Protein AF-A0A090S2T0-F1 (afdb_monomer_lite)

InterPro domains:
  IPR051907 DoxX-like inner membrane-associated oxidoreductase [PTHR33452] (2-96)

Secondary structure (DSSP, 8-state):
--HHHHHHHHTTT-S-SB--TTSHHHHHHHHHHHHHHHH-HHHHHHHHTT-----B---HHHHHHHHHHHHHIIIII-HHHH-HHHHHHHHHHHHHHHHHT--

Structure (mmCIF, N/CA/C/O backbone):
data_AF-A0A090S2T0-F1
#
_entry.id   AF-A0A090S2T0-F1
#
loop_
_atom_site.group_PDB
_atom_site.id
_atom_site.type_symbol
_atom_site.label_atom_id
_atom_site.label_alt_id
_atom_site.label_comp_id
_atom_site.label_asym_id
_atom_site.label_entity_id
_atom_site.label_seq_id
_atom_site.pdbx_PDB_ins_code
_atom_site.Cartn_x
_atom_site.Cartn_y
_atom_site.Cartn_z
_atom_site.occupancy
_atom_site.B_iso_or_equiv
_atom_site.auth_seq_id
_atom_site.auth_comp_id
_atom_site.auth_asym_id
_atom_site.auth_atom_id
_atom_site.pdbx_PDB_model_num
ATOM 1 N N . MET A 1 1 ? -3.125 -10.656 23.340 1.00 48.62 1 MET A N 1
ATOM 2 C CA . MET A 1 1 ? -1.774 -11.240 23.190 1.00 48.62 1 MET A CA 1
ATOM 3 C C . MET A 1 1 ? -1.251 -11.303 21.742 1.00 48.62 1 MET A C 1
ATOM 5 O O . MET A 1 1 ? -0.067 -11.540 21.588 1.00 48.62 1 MET A O 1
ATOM 9 N N . MET A 1 2 ? -2.027 -11.010 20.681 1.00 56.78 2 MET A N 1
ATOM 10 C CA . MET A 1 2 ? -1.511 -10.994 19.285 1.00 56.78 2 MET A CA 1
ATOM 11 C C . MET A 1 2 ? -1.149 -9.603 18.728 1.00 56.78 2 MET A C 1
ATOM 13 O O . MET A 1 2 ? -0.373 -9.501 17.784 1.00 56.78 2 MET A O 1
ATOM 17 N N . SER A 1 3 ? -1.649 -8.519 19.322 1.00 54.97 3 SER A N 1
ATOM 18 C CA . SER A 1 3 ? -1.433 -7.146 18.837 1.00 54.97 3 SER A CA 1
ATOM 19 C C . SER A 1 3 ? 0.012 -6.657 19.012 1.00 54.97 3 SER A C 1
ATOM 21 O O . SER A 1 3 ? 0.545 -5.980 18.139 1.00 54.97 3 SER A O 1
ATOM 23 N N . VAL A 1 4 ? 0.675 -7.057 20.103 1.00 57.44 4 VAL A N 1
ATOM 24 C CA . VAL A 1 4 ? 2.075 -6.685 20.390 1.00 57.44 4 VAL A CA 1
ATOM 25 C C . VAL A 1 4 ? 3.042 -7.357 19.410 1.00 57.44 4 VAL A C 1
ATOM 27 O O . VAL A 1 4 ? 3.977 -6.721 18.934 1.00 57.44 4 VAL A O 1
ATOM 30 N N . ALA A 1 5 ? 2.778 -8.613 19.038 1.00 54.28 5 ALA A N 1
ATOM 31 C CA . ALA A 1 5 ? 3.582 -9.338 18.056 1.00 54.28 5 ALA A CA 1
ATOM 32 C C . ALA A 1 5 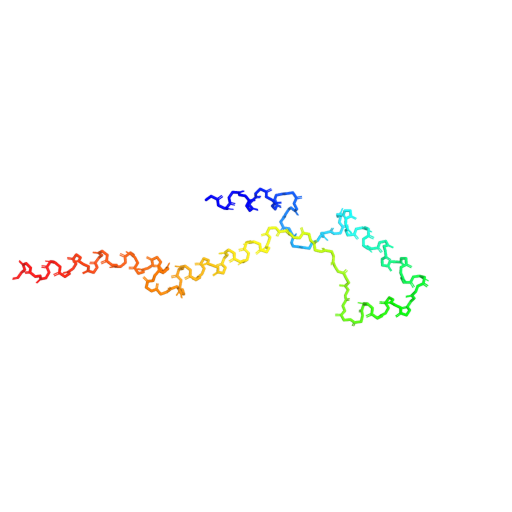? 3.465 -8.728 16.647 1.00 54.28 5 ALA A C 1
ATOM 34 O O . ALA A 1 5 ? 4.472 -8.576 15.961 1.00 54.28 5 ALA A O 1
ATOM 35 N N . SER A 1 6 ? 2.259 -8.311 16.237 1.00 54.78 6 SER A N 1
ATOM 36 C CA . SER A 1 6 ? 2.047 -7.673 14.929 1.00 54.78 6 SER A CA 1
ATOM 37 C C . SER A 1 6 ? 2.764 -6.323 14.817 1.00 54.78 6 SER A C 1
ATOM 39 O O . SER A 1 6 ? 3.370 -6.042 13.783 1.00 54.78 6 SER A O 1
ATOM 41 N N . ALA A 1 7 ? 2.744 -5.516 15.886 1.00 58.75 7 ALA A N 1
ATOM 42 C CA . ALA A 1 7 ? 3.468 -4.246 15.946 1.00 58.75 7 ALA A CA 1
ATOM 43 C C . ALA A 1 7 ? 4.996 -4.449 15.941 1.00 58.75 7 ALA A C 1
ATOM 45 O O . ALA A 1 7 ? 5.705 -3.719 15.253 1.00 58.75 7 ALA A O 1
ATOM 46 N N . MET A 1 8 ? 5.504 -5.470 16.647 1.00 57.59 8 MET A N 1
ATOM 47 C CA . MET A 1 8 ? 6.938 -5.791 16.676 1.00 57.59 8 MET A CA 1
ATOM 48 C C . MET A 1 8 ? 7.478 -6.313 15.337 1.00 57.59 8 MET A C 1
ATOM 50 O O . MET A 1 8 ? 8.601 -5.973 14.971 1.00 57.59 8 MET A O 1
ATOM 54 N N . VAL A 1 9 ? 6.705 -7.114 14.597 1.00 60.25 9 VAL A N 1
ATOM 55 C CA . VAL A 1 9 ? 7.153 -7.692 13.315 1.00 60.25 9 VAL A CA 1
ATOM 56 C C . VAL A 1 9 ? 7.227 -6.640 12.202 1.00 60.25 9 VAL A C 1
ATOM 58 O O . VAL A 1 9 ? 8.175 -6.651 11.421 1.00 60.25 9 VAL A O 1
ATOM 61 N N . HIS A 1 10 ? 6.293 -5.688 12.159 1.00 61.78 10 HIS A N 1
ATOM 62 C CA . HIS A 1 10 ? 6.260 -4.666 11.103 1.00 61.78 10 HIS A CA 1
ATOM 63 C C . HIS A 1 10 ? 7.169 -3.463 11.395 1.00 61.78 10 HIS A C 1
ATOM 65 O O . HIS A 1 10 ? 7.487 -2.702 10.487 1.00 61.78 10 HIS A O 1
ATOM 71 N N . TRP A 1 11 ? 7.661 -3.309 12.632 1.00 62.84 11 TRP A N 1
ATOM 72 C CA . TRP A 1 11 ? 8.524 -2.182 13.008 1.00 62.84 11 TRP A CA 1
ATOM 73 C C . TRP A 1 11 ? 9.817 -2.111 12.184 1.00 62.84 11 TRP A C 1
ATOM 75 O O . TRP A 1 11 ? 10.291 -1.023 11.867 1.00 62.84 11 TRP A O 1
ATOM 85 N N . LYS A 1 12 ? 10.383 -3.264 11.797 1.00 60.50 12 LYS A N 1
ATOM 86 C CA . LYS A 1 12 ? 11.597 -3.319 10.963 1.00 60.50 12 LYS A CA 1
ATOM 87 C C . LYS A 1 12 ? 11.358 -2.958 9.497 1.00 60.50 12 LYS A C 1
ATOM 89 O O . LYS A 1 12 ? 12.300 -2.541 8.832 1.00 60.50 12 LYS A O 1
ATOM 94 N N . HIS A 1 13 ? 10.129 -3.116 9.017 1.00 65.94 13 HIS A N 1
ATOM 95 C CA . HIS A 1 13 ? 9.736 -2.815 7.642 1.00 65.94 13 HIS A CA 1
ATOM 96 C C . HIS A 1 13 ? 9.184 -1.392 7.497 1.00 65.94 13 HIS A C 1
ATOM 98 O O . HIS A 1 13 ? 9.000 -0.911 6.389 1.00 65.94 13 HIS A O 1
ATOM 104 N N . GLY A 1 14 ? 8.991 -0.667 8.598 1.00 71.69 14 GLY A N 1
ATOM 105 C CA . GLY A 1 14 ? 8.490 0.700 8.558 1.00 71.69 14 GLY A CA 1
ATOM 106 C C . GLY A 1 14 ? 7.002 0.775 8.211 1.00 71.69 14 GLY A C 1
ATOM 107 O O . GLY A 1 14 ? 6.249 -0.196 8.317 1.00 71.69 14 GLY A O 1
ATOM 108 N N . TRP A 1 15 ? 6.559 1.980 7.871 1.00 77.50 15 TRP A N 1
ATOM 109 C CA . TRP A 1 15 ? 5.145 2.266 7.648 1.00 77.50 15 TRP A CA 1
ATOM 110 C C . TRP A 1 15 ? 4.676 1.851 6.246 1.00 77.50 15 TRP A C 1
ATOM 112 O O . TRP A 1 15 ? 3.646 1.189 6.121 1.00 77.50 15 TRP A O 1
ATOM 122 N N . ASP A 1 16 ? 5.465 2.180 5.223 1.00 79.12 16 ASP A N 1
ATOM 123 C CA . ASP A 1 16 ? 5.061 2.123 3.816 1.00 79.12 16 ASP A CA 1
ATOM 124 C C . ASP A 1 16 ? 4.871 0.687 3.302 1.00 79.12 16 ASP A C 1
ATOM 126 O O . ASP A 1 16 ? 5.771 -0.156 3.397 1.00 79.12 16 ASP A O 1
ATOM 130 N N . ALA A 1 17 ? 3.706 0.410 2.703 1.00 78.00 17 ALA A N 1
ATOM 131 C CA . ALA A 1 17 ? 3.415 -0.864 2.036 1.00 78.00 17 ALA A CA 1
ATOM 132 C C . ALA A 1 17 ? 4.393 -1.176 0.888 1.00 78.00 17 ALA A C 1
ATOM 134 O O . ALA A 1 17 ? 4.751 -2.337 0.646 1.00 78.00 17 ALA A O 1
ATOM 135 N N . ILE A 1 18 ? 4.824 -0.125 0.196 1.00 77.81 18 ILE A N 1
ATOM 136 C CA . ILE A 1 18 ? 5.732 -0.161 -0.944 1.00 77.81 18 ILE A CA 1
ATOM 137 C C . ILE A 1 18 ? 7.118 0.280 -0.482 1.00 77.81 18 ILE A C 1
ATOM 139 O O . ILE A 1 18 ? 7.258 1.252 0.257 1.00 77.81 18 ILE A O 1
ATOM 143 N N . ALA A 1 19 ? 8.158 -0.422 -0.928 1.00 78.88 19 ALA A N 1
ATOM 144 C CA . ALA A 1 19 ? 9.522 -0.016 -0.638 1.00 78.88 19 ALA A CA 1
ATOM 145 C C . ALA A 1 19 ? 9.861 1.290 -1.381 1.00 78.88 19 ALA A C 1
ATOM 147 O O . ALA A 1 19 ? 9.964 1.324 -2.610 1.00 78.88 19 ALA A O 1
ATOM 148 N N . THR A 1 20 ? 10.055 2.374 -0.631 1.00 75.50 20 THR A N 1
ATOM 149 C CA . THR A 1 20 ? 10.498 3.674 -1.154 1.00 75.50 20 THR A CA 1
ATOM 150 C C . THR A 1 20 ? 11.824 3.546 -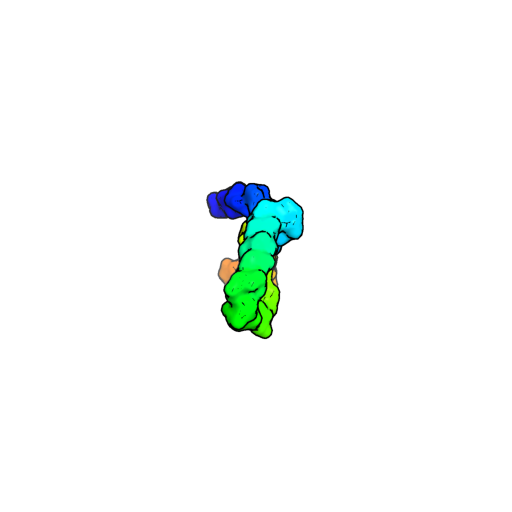1.915 1.00 75.50 20 THR A C 1
ATOM 152 O O . THR A 1 20 ? 12.656 2.697 -1.597 1.00 75.50 20 THR A O 1
ATOM 155 N N . GLY A 1 21 ? 12.048 4.407 -2.915 1.00 73.00 21 GLY A N 1
ATOM 156 C CA . GLY A 1 21 ? 13.206 4.345 -3.825 1.00 73.00 21 GLY A CA 1
ATOM 157 C C . GLY A 1 21 ? 14.592 4.358 -3.163 1.00 73.00 21 GLY A C 1
ATOM 158 O O . GLY A 1 21 ? 15.569 3.973 -3.795 1.00 73.00 21 GLY A O 1
ATOM 159 N N . SER A 1 22 ? 14.687 4.764 -1.896 1.00 76.19 22 SER A N 1
ATOM 160 C CA . SER A 1 22 ? 15.919 4.750 -1.102 1.00 76.19 22 SER A CA 1
ATOM 161 C C . SER A 1 22 ? 16.242 3.399 -0.452 1.00 76.19 22 SER A C 1
ATOM 163 O O . SER A 1 22 ? 17.345 3.231 0.066 1.00 76.19 22 SER A O 1
ATOM 165 N N . MET A 1 23 ? 15.315 2.435 -0.450 1.00 83.25 23 MET A N 1
ATOM 166 C CA . MET A 1 23 ? 15.552 1.112 0.129 1.00 83.25 23 MET A CA 1
ATOM 167 C C . MET A 1 23 ? 16.402 0.240 -0.801 1.00 83.25 23 MET A C 1
ATOM 169 O O . MET A 1 23 ? 16.228 0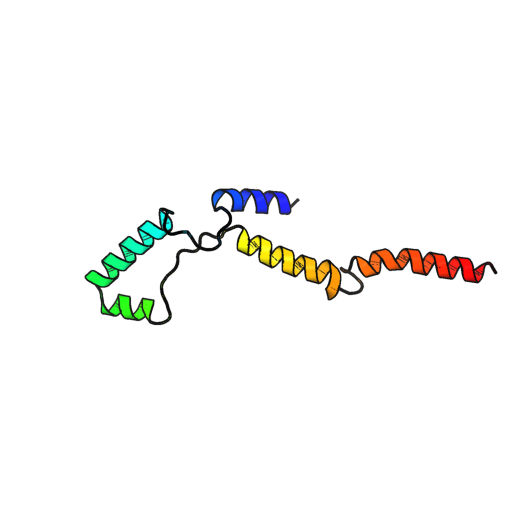.239 -2.021 1.00 83.25 23 MET A O 1
ATOM 173 N N . GLU A 1 24 ? 17.288 -0.570 -0.213 1.00 86.25 24 GLU A N 1
ATOM 174 C CA . GLU A 1 24 ? 18.169 -1.476 -0.965 1.00 86.25 24 GLU A CA 1
ATOM 175 C C . GLU A 1 24 ? 17.374 -2.456 -1.843 1.00 86.25 24 GLU A C 1
ATOM 177 O O . GLU A 1 24 ? 17.783 -2.773 -2.957 1.00 86.25 24 GLU A O 1
ATOM 182 N N . SER A 1 25 ? 16.210 -2.908 -1.376 1.00 85.50 25 SER A N 1
ATOM 183 C CA . SER A 1 25 ? 15.333 -3.817 -2.116 1.00 85.50 25 SER A CA 1
ATOM 184 C C . SER A 1 25 ? 14.822 -3.201 -3.427 1.00 85.50 25 SER A C 1
ATOM 186 O O . SER A 1 25 ? 14.879 -3.858 -4.467 1.00 85.50 25 SER A O 1
ATOM 188 N N . THR A 1 26 ? 14.412 -1.931 -3.408 1.00 88.81 26 THR A N 1
ATOM 189 C CA . THR A 1 26 ? 13.998 -1.181 -4.604 1.00 88.81 26 THR A CA 1
ATOM 190 C C . THR A 1 26 ? 15.177 -0.912 -5.531 1.00 88.81 26 THR A C 1
ATOM 192 O O . THR A 1 26 ? 15.061 -1.082 -6.743 1.00 88.81 26 THR A O 1
ATOM 195 N N . MET A 1 27 ? 16.347 -0.575 -4.981 1.00 89.31 27 MET A N 1
ATOM 196 C CA . MET A 1 27 ? 17.560 -0.373 -5.778 1.00 89.31 27 MET A CA 1
ATOM 197 C C . MET A 1 27 ? 17.997 -1.658 -6.499 1.00 89.31 27 MET A C 1
ATOM 199 O O . MET A 1 27 ? 18.341 -1.621 -7.681 1.00 89.31 27 MET A O 1
ATOM 203 N N . ARG A 1 28 ? 17.929 -2.806 -5.815 1.00 91.75 28 ARG A N 1
ATOM 204 C CA . ARG A 1 28 ? 18.205 -4.126 -6.400 1.00 91.75 28 ARG A CA 1
ATOM 205 C C . ARG A 1 28 ? 17.204 -4.498 -7.485 1.00 91.75 28 ARG A C 1
ATOM 207 O O . ARG A 1 28 ? 17.619 -5.006 -8.524 1.00 91.75 28 ARG A O 1
ATOM 214 N N . LEU A 1 29 ? 15.913 -4.240 -7.259 1.00 91.88 29 LEU A N 1
ATOM 215 C CA . LEU A 1 29 ? 14.883 -4.472 -8.269 1.00 91.88 29 LEU A CA 1
ATOM 216 C C . LEU A 1 29 ? 15.152 -3.620 -9.512 1.00 91.88 29 LEU A C 1
ATOM 218 O O . LEU A 1 29 ? 15.208 -4.167 -10.605 1.00 91.88 29 LEU A O 1
ATOM 222 N N . ASN A 1 30 ? 15.413 -2.323 -9.348 1.00 91.31 30 ASN A N 1
ATOM 223 C CA . ASN A 1 30 ? 15.729 -1.437 -10.469 1.00 91.31 30 ASN A CA 1
ATOM 224 C C . ASN A 1 30 ? 16.947 -1.931 -11.258 1.00 91.31 30 ASN A C 1
ATOM 226 O O . ASN A 1 30 ? 16.883 -2.025 -12.479 1.00 91.31 30 ASN A O 1
ATOM 230 N N . GLY A 1 31 ? 18.026 -2.324 -10.573 1.00 93.25 31 GLY A N 1
ATOM 231 C CA . GLY A 1 31 ? 19.203 -2.897 -11.233 1.00 93.25 31 GLY A CA 1
ATOM 232 C C . GLY A 1 31 ? 18.886 -4.173 -12.021 1.00 93.25 31 GLY A C 1
ATOM 233 O O . GLY A 1 31 ? 19.349 -4.336 -13.149 1.00 93.25 31 GLY A O 1
ATOM 234 N N . PHE A 1 32 ? 18.054 -5.057 -11.464 1.00 93.75 32 PHE A N 1
ATOM 235 C CA . PHE A 1 32 ? 17.600 -6.264 -12.154 1.00 93.75 32 PHE A CA 1
ATOM 236 C C . PHE A 1 32 ? 16.743 -5.947 -13.386 1.00 93.75 32 PHE A C 1
ATOM 238 O O . PHE A 1 32 ? 16.944 -6.550 -14.438 1.00 93.75 32 PHE A O 1
ATOM 245 N N . ILE A 1 33 ? 15.817 -4.994 -13.273 1.00 93.94 33 ILE A N 1
ATOM 246 C CA . ILE A 1 33 ? 14.938 -4.585 -14.370 1.00 93.94 33 ILE A CA 1
ATOM 247 C C . ILE A 1 33 ? 15.739 -3.939 -15.508 1.00 93.94 33 ILE A C 1
ATOM 249 O O . ILE A 1 33 ? 15.518 -4.289 -16.667 1.00 93.94 33 ILE A O 1
ATOM 253 N N . THR A 1 34 ? 16.728 -3.097 -15.195 1.00 94.19 34 THR A N 1
ATOM 254 C CA . THR A 1 34 ? 17.656 -2.542 -16.193 1.00 94.19 34 THR A CA 1
ATOM 255 C C . THR A 1 34 ? 18.435 -3.647 -16.904 1.00 94.19 34 THR A C 1
ATOM 257 O O . THR A 1 34 ? 18.437 -3.712 -18.132 1.00 94.19 34 THR A O 1
ATOM 260 N N . TRP A 1 35 ? 19.030 -4.574 -16.146 1.00 96.00 35 TRP A N 1
ATOM 261 C CA . TRP A 1 35 ? 19.750 -5.711 -16.724 1.00 96.00 35 TRP A CA 1
ATOM 262 C C . TRP A 1 35 ? 18.843 -6.571 -17.621 1.00 96.00 35 TRP A C 1
ATOM 264 O O . TRP A 1 35 ? 19.253 -7.004 -18.700 1.00 96.00 35 TRP A O 1
ATOM 274 N N . LEU A 1 36 ? 17.595 -6.799 -17.207 1.00 95.44 36 LEU A N 1
ATOM 275 C CA . LEU A 1 36 ? 16.619 -7.572 -17.971 1.00 95.44 36 LEU A CA 1
ATOM 276 C C . LEU A 1 36 ? 16.242 -6.876 -19.285 1.00 95.44 36 LEU A C 1
ATOM 278 O O . LEU A 1 36 ? 16.136 -7.550 -20.311 1.00 95.44 36 LEU A O 1
ATOM 282 N N . ALA A 1 37 ? 16.067 -5.553 -19.264 1.00 94.19 37 ALA A N 1
ATOM 283 C CA . ALA A 1 37 ? 15.767 -4.758 -20.453 1.00 94.19 37 ALA A CA 1
ATOM 284 C C . ALA A 1 37 ? 16.907 -4.819 -21.482 1.00 94.19 37 ALA A C 1
ATOM 286 O O . ALA A 1 37 ? 16.652 -4.983 -22.675 1.00 94.19 37 ALA A O 1
ATOM 287 N N . GLU A 1 38 ? 18.157 -4.747 -21.017 1.00 95.81 38 GLU A N 1
ATOM 288 C CA . GLU A 1 38 ? 19.351 -4.798 -21.869 1.00 95.81 38 GLU A CA 1
ATOM 289 C C . GLU A 1 38 ? 19.582 -6.185 -22.484 1.00 95.81 38 GLU A C 1
ATOM 291 O O . GLU A 1 38 ? 19.913 -6.296 -23.664 1.00 95.81 38 GLU A O 1
ATOM 296 N N . ASN A 1 39 ? 19.403 -7.253 -21.701 1.00 96.31 39 ASN A N 1
ATOM 297 C CA . ASN A 1 39 ? 19.763 -8.610 -22.125 1.00 96.31 39 ASN A CA 1
ATOM 298 C C . ASN A 1 39 ? 18.600 -9.362 -22.792 1.00 96.31 39 ASN A C 1
ATOM 300 O O . ASN A 1 39 ? 18.827 -10.209 -23.657 1.00 96.31 39 ASN A O 1
ATOM 304 N N . PHE A 1 40 ? 17.352 -9.078 -22.403 1.00 95.19 40 PHE A N 1
ATOM 305 C CA . PHE A 1 40 ? 16.162 -9.800 -22.867 1.00 95.19 40 PHE A CA 1
ATOM 306 C C . PHE A 1 40 ? 14.952 -8.867 -23.062 1.00 95.19 40 PHE A C 1
ATOM 308 O O . PHE A 1 40 ? 13.934 -9.023 -22.375 1.00 95.19 40 PHE A O 1
ATOM 315 N N . PRO A 1 41 ? 14.984 -7.960 -24.056 1.00 92.81 41 PRO A N 1
ATOM 316 C CA . PRO A 1 41 ? 13.939 -6.951 -24.252 1.00 92.81 41 PRO A CA 1
ATOM 317 C C . PRO A 1 41 ? 12.543 -7.553 -24.479 1.00 92.81 41 PRO A C 1
ATOM 319 O O . PRO A 1 41 ? 11.547 -7.023 -23.997 1.00 92.81 41 PRO A O 1
ATOM 322 N N . GLY A 1 42 ? 12.449 -8.711 -25.145 1.00 93.88 42 GLY A N 1
ATOM 323 C CA . GLY A 1 42 ? 11.169 -9.405 -25.336 1.00 93.88 42 GLY A CA 1
ATOM 324 C C . GLY A 1 42 ? 10.547 -9.923 -24.033 1.00 93.88 42 GLY A C 1
ATOM 325 O O . GLY A 1 42 ? 9.330 -9.880 -23.876 1.00 93.88 42 GLY A O 1
ATOM 326 N N . ARG A 1 43 ? 11.369 -10.377 -23.074 1.00 92.81 43 ARG A N 1
ATOM 327 C CA . ARG A 1 43 ? 10.887 -10.817 -21.751 1.00 92.81 43 ARG A CA 1
ATOM 328 C C . ARG A 1 43 ? 10.567 -9.638 -20.847 1.00 92.81 43 ARG A C 1
ATOM 330 O O . ARG A 1 43 ? 9.598 -9.716 -20.102 1.00 92.81 43 ARG A O 1
ATOM 337 N N . TYR A 1 44 ? 11.368 -8.579 -20.927 1.00 93.62 44 TYR A N 1
ATOM 338 C CA . TYR A 1 44 ? 11.088 -7.322 -20.246 1.00 93.62 44 TYR A CA 1
ATOM 339 C C . TYR A 1 44 ? 9.692 -6.815 -20.623 1.00 93.62 44 TYR A C 1
ATOM 341 O O . TYR A 1 44 ? 8.845 -6.702 -19.744 1.00 93.62 44 TYR A O 1
ATOM 349 N N . ASN A 1 45 ? 9.415 -6.670 -21.926 1.00 92.56 45 ASN A N 1
ATOM 350 C CA . ASN A 1 45 ? 8.120 -6.190 -22.414 1.00 92.56 45 ASN A CA 1
ATOM 351 C C . ASN A 1 45 ? 6.950 -7.057 -21.935 1.00 92.56 45 ASN A C 1
ATOM 353 O O . ASN A 1 45 ? 5.923 -6.515 -21.554 1.00 92.56 45 ASN A O 1
ATOM 357 N N . TYR A 1 46 ? 7.111 -8.385 -21.919 1.00 94.12 46 TYR A N 1
ATOM 358 C CA . TYR A 1 46 ? 6.081 -9.302 -21.421 1.00 94.12 46 TYR A CA 1
ATOM 359 C C . TYR A 1 46 ? 5.795 -9.116 -19.922 1.00 94.12 46 TYR A C 1
ATOM 361 O O . TYR A 1 46 ? 4.647 -9.165 -19.494 1.00 94.12 46 TYR A O 1
ATOM 369 N N . ILE A 1 47 ? 6.832 -8.901 -19.106 1.00 90.50 47 ILE A N 1
ATOM 370 C CA . ILE A 1 47 ? 6.677 -8.742 -17.653 1.00 90.50 47 ILE A CA 1
ATOM 371 C C . ILE A 1 47 ? 6.109 -7.359 -17.302 1.00 90.50 47 ILE A C 1
ATOM 373 O O . ILE A 1 47 ? 5.353 -7.255 -16.340 1.00 90.50 47 ILE A O 1
ATOM 377 N N . THR A 1 48 ? 6.432 -6.319 -18.078 1.00 92.31 48 THR A N 1
ATOM 378 C CA . THR A 1 48 ? 5.960 -4.942 -17.848 1.00 92.31 48 THR A CA 1
ATOM 379 C C . THR A 1 48 ? 4.678 -4.589 -18.607 1.00 92.31 48 THR A C 1
ATOM 381 O O . THR A 1 48 ? 4.206 -3.461 -18.511 1.00 92.31 48 THR A O 1
ATOM 384 N N . GLU A 1 49 ? 4.096 -5.518 -19.373 1.00 93.31 49 GLU A N 1
ATOM 385 C CA . GLU A 1 49 ? 2.924 -5.253 -20.225 1.00 93.31 49 GLU A CA 1
ATOM 386 C C . GLU A 1 49 ? 1.706 -4.772 -19.421 1.00 93.31 49 GLU A C 1
ATOM 388 O O . GLU A 1 49 ? 0.957 -3.905 -19.867 1.00 93.31 49 GLU A O 1
ATOM 393 N N . LEU A 1 50 ? 1.520 -5.320 -18.218 1.00 93.56 50 LEU A N 1
ATOM 394 C CA . LEU A 1 50 ? 0.369 -5.036 -17.355 1.00 93.56 50 LEU A CA 1
ATOM 395 C C . LEU A 1 50 ? 0.673 -4.005 -16.256 1.00 93.56 50 LEU A C 1
ATOM 397 O O . LEU A 1 50 ? -0.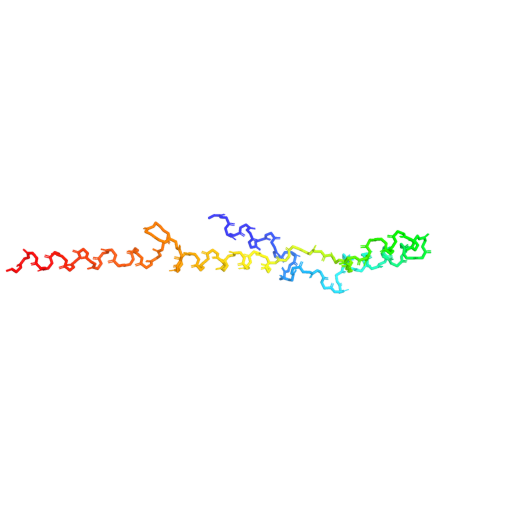205 -3.698 -15.448 1.00 93.56 50 LEU A O 1
ATOM 401 N N . GLY A 1 51 ? 1.896 -3.475 -16.220 1.00 89.44 51 GLY A N 1
ATOM 402 C CA . GLY A 1 51 ? 2.339 -2.493 -15.236 1.00 89.44 51 GLY A CA 1
ATOM 403 C C . GLY A 1 51 ? 3.770 -2.720 -14.760 1.00 89.44 51 GLY A C 1
ATOM 404 O O . GLY A 1 51 ? 4.376 -3.766 -14.996 1.00 89.44 51 GLY A O 1
ATOM 405 N N . ASP A 1 52 ? 4.298 -1.722 -14.059 1.00 87.31 52 ASP A N 1
ATOM 406 C CA . ASP A 1 52 ? 5.669 -1.754 -13.569 1.00 87.31 52 ASP A CA 1
ATOM 407 C C . ASP A 1 52 ? 5.802 -2.641 -12.321 1.00 87.31 52 ASP A C 1
ATOM 409 O O . ASP A 1 52 ? 4.975 -2.564 -11.403 1.00 87.31 52 ASP A O 1
ATOM 413 N N . PRO A 1 53 ? 6.850 -3.480 -12.238 1.00 88.38 53 PRO A N 1
ATOM 414 C CA . PRO A 1 53 ? 7.106 -4.284 -11.058 1.00 88.38 53 PRO A CA 1
ATOM 415 C C . PRO A 1 53 ? 7.502 -3.387 -9.884 1.00 88.38 53 PRO A C 1
ATOM 417 O O . PRO A 1 53 ? 8.404 -2.556 -9.980 1.00 88.38 53 PRO A O 1
ATOM 420 N N . VAL A 1 54 ? 6.856 -3.604 -8.741 1.00 87.50 54 VAL A N 1
ATOM 421 C CA . VAL A 1 54 ? 7.105 -2.859 -7.505 1.00 87.50 54 VAL A CA 1
ATOM 422 C C . VAL A 1 54 ? 7.492 -3.827 -6.396 1.00 87.50 54 VAL A C 1
ATOM 424 O O . VAL A 1 54 ? 6.905 -4.901 -6.252 1.00 87.50 54 VAL A O 1
ATOM 427 N N . MET A 1 55 ? 8.473 -3.438 -5.581 1.00 87.56 55 MET A N 1
ATOM 428 C CA . MET A 1 55 ? 8.870 -4.223 -4.420 1.00 87.56 55 MET A CA 1
ATOM 429 C C . MET A 1 55 ? 7.959 -3.916 -3.227 1.00 87.56 55 MET A C 1
ATOM 431 O O . MET A 1 55 ? 7.942 -2.799 -2.703 1.00 87.56 55 MET A O 1
ATOM 435 N N . LEU A 1 56 ? 7.215 -4.924 -2.775 1.00 86.06 56 LEU A N 1
ATOM 436 C CA . LEU A 1 56 ? 6.412 -4.838 -1.559 1.00 86.06 56 LEU A CA 1
ATOM 437 C C . LEU A 1 56 ? 7.296 -4.991 -0.323 1.00 86.06 56 LEU A C 1
ATOM 439 O O . LEU A 1 56 ? 8.055 -5.952 -0.193 1.00 86.06 56 LEU A O 1
ATOM 443 N N . ASN A 1 57 ? 7.156 -4.045 0.600 1.00 83.19 57 ASN A N 1
ATOM 444 C CA . ASN A 1 57 ? 7.892 -4.034 1.860 1.00 83.19 57 ASN A CA 1
ATOM 445 C C . ASN A 1 57 ? 7.089 -4.657 3.012 1.00 83.19 57 ASN A C 1
ATOM 447 O O . ASN A 1 57 ? 7.602 -4.792 4.115 1.00 83.19 57 ASN A O 1
ATOM 451 N N . ASN A 1 58 ? 5.830 -5.048 2.767 1.00 78.94 58 ASN A N 1
ATOM 452 C CA . ASN A 1 58 ? 4.905 -5.506 3.807 1.00 78.94 58 ASN A CA 1
ATOM 453 C C . ASN A 1 58 ? 4.885 -4.526 4.991 1.00 78.94 58 ASN A C 1
ATOM 455 O O . ASN A 1 58 ? 5.075 -4.920 6.138 1.00 78.94 58 ASN A O 1
ATOM 459 N N . GLY A 1 59 ? 4.724 -3.235 4.697 1.00 77.94 59 GLY A N 1
ATOM 460 C CA . GLY A 1 59 ? 4.673 -2.193 5.715 1.00 77.94 59 GLY A CA 1
ATOM 461 C C . GLY A 1 59 ? 3.452 -2.292 6.625 1.00 77.94 59 GLY A C 1
ATOM 462 O O . GLY A 1 59 ? 2.486 -3.021 6.369 1.00 77.94 59 GLY A O 1
ATOM 463 N N . MET A 1 60 ? 3.487 -1.512 7.703 1.00 78.56 60 MET A N 1
ATOM 464 C CA . MET A 1 60 ? 2.414 -1.448 8.699 1.00 78.56 60 MET A CA 1
ATOM 465 C C . MET A 1 60 ? 1.072 -0.950 8.131 1.00 78.56 60 MET A C 1
ATOM 467 O O . MET A 1 60 ? 0.024 -1.235 8.713 1.00 78.56 60 MET A O 1
ATOM 471 N N . GLU A 1 61 ? 1.081 -0.263 6.988 1.00 83.75 61 GLU A N 1
ATOM 472 C CA . GLU A 1 61 ? -0.107 0.243 6.292 1.00 83.75 61 GLU A CA 1
ATOM 473 C C . GLU A 1 61 ? -1.153 -0.848 5.992 1.00 83.75 61 GLU A C 1
ATOM 475 O O . GLU A 1 61 ? -2.349 -0.647 6.225 1.00 83.75 61 GLU A O 1
ATOM 480 N N . PHE A 1 62 ? -0.728 -2.045 5.571 1.00 82.69 62 PHE A N 1
ATOM 481 C CA . PHE A 1 62 ? -1.658 -3.160 5.367 1.00 82.69 62 PHE A CA 1
ATOM 482 C C . PHE A 1 62 ? -2.321 -3.579 6.682 1.00 82.69 62 PHE A C 1
ATOM 484 O O . PHE A 1 62 ? -3.541 -3.680 6.766 1.00 82.69 62 PHE A O 1
ATOM 491 N N . ALA A 1 63 ? -1.543 -3.763 7.750 1.00 82.62 63 ALA A N 1
ATOM 492 C CA . ALA A 1 63 ? -2.099 -4.123 9.052 1.00 82.62 63 ALA A CA 1
ATOM 493 C C . ALA A 1 63 ? -3.067 -3.047 9.578 1.00 82.62 63 ALA A C 1
ATOM 495 O O . ALA A 1 63 ? -4.126 -3.381 10.110 1.00 82.62 63 ALA A O 1
ATOM 496 N N . ALA A 1 64 ? -2.733 -1.766 9.393 1.00 83.81 64 ALA A N 1
ATOM 497 C CA . ALA A 1 64 ? -3.565 -0.643 9.811 1.00 83.81 64 ALA A CA 1
ATOM 498 C C . ALA A 1 64 ? -4.890 -0.581 9.037 1.00 83.81 64 ALA A C 1
ATOM 500 O O . ALA A 1 64 ? -5.945 -0.435 9.653 1.00 83.81 64 ALA A O 1
ATOM 501 N N . THR A 1 65 ? -4.867 -0.745 7.712 1.00 87.25 65 THR A N 1
ATOM 502 C CA . THR A 1 65 ? -6.088 -0.733 6.886 1.00 87.25 65 THR A CA 1
ATOM 503 C C . THR A 1 65 ? -7.041 -1.865 7.267 1.00 87.25 65 THR A C 1
ATOM 505 O O . THR A 1 65 ? -8.218 -1.605 7.534 1.00 87.25 65 THR A O 1
ATOM 508 N N . TYR A 1 66 ? -6.545 -3.098 7.411 1.00 85.94 66 TYR A N 1
ATOM 509 C CA . TYR A 1 66 ? -7.369 -4.221 7.878 1.00 85.94 66 TYR A CA 1
ATOM 510 C C . TYR A 1 66 ? -7.872 -4.021 9.312 1.00 85.94 66 TYR A C 1
ATOM 512 O O . TYR A 1 66 ? -9.023 -4.343 9.615 1.00 85.94 66 TYR A O 1
ATOM 520 N N . PHE A 1 67 ? -7.042 -3.461 10.196 1.00 85.94 67 PHE A N 1
ATOM 521 C CA . PHE A 1 67 ? -7.446 -3.141 11.563 1.00 85.94 67 PHE A CA 1
ATOM 522 C C . PHE A 1 67 ? -8.590 -2.124 11.592 1.00 85.94 67 PHE A C 1
ATOM 524 O O . PHE A 1 67 ? -9.563 -2.319 12.319 1.00 85.94 67 PHE A O 1
ATOM 531 N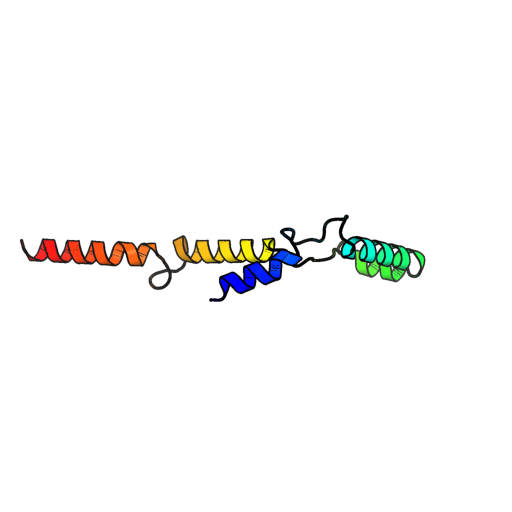 N . VAL A 1 68 ? -8.521 -1.077 10.767 1.00 87.12 68 VAL A N 1
ATOM 532 C CA . VAL A 1 68 ? -9.592 -0.081 10.639 1.00 87.12 68 VAL A CA 1
ATOM 533 C C . VAL A 1 68 ? -10.866 -0.719 10.088 1.00 87.12 68 VAL A C 1
ATOM 535 O O . VAL A 1 68 ? -11.937 -0.495 10.648 1.00 87.12 68 VAL A O 1
ATOM 538 N N . MET A 1 69 ? -10.780 -1.567 9.059 1.00 87.25 69 MET A N 1
ATOM 539 C CA . MET A 1 69 ? -11.951 -2.291 8.538 1.00 87.25 69 MET A CA 1
ATOM 540 C C . MET A 1 69 ? -12.607 -3.169 9.617 1.00 87.25 69 MET A C 1
ATOM 542 O O . MET A 1 69 ? -13.830 -3.149 9.780 1.00 87.25 69 MET A O 1
ATOM 546 N N . LEU A 1 70 ? -11.804 -3.882 10.414 1.00 85.12 70 LEU A N 1
ATOM 547 C CA . LEU A 1 70 ? -12.286 -4.639 11.573 1.00 85.12 70 LEU A CA 1
ATOM 548 C C . LEU A 1 70 ? -12.913 -3.734 12.640 1.00 85.12 70 LEU A C 1
ATOM 550 O O . LEU A 1 70 ? -13.942 -4.090 13.213 1.00 85.12 70 LEU A O 1
ATOM 554 N N . MET A 1 71 ? -12.335 -2.561 12.896 1.00 82.69 71 MET A N 1
ATOM 555 C CA . MET A 1 71 ? -12.867 -1.587 13.851 1.00 82.69 71 MET A CA 1
ATOM 556 C C . MET A 1 71 ? -14.227 -1.038 13.403 1.00 82.69 71 MET A C 1
ATOM 558 O O . MET A 1 71 ? -15.144 -0.917 14.216 1.00 82.69 71 MET A O 1
ATOM 562 N N . VAL A 1 72 ? -14.392 -0.774 12.105 1.00 85.00 72 VAL A N 1
ATOM 563 C CA . VAL A 1 72 ? -15.672 -0.362 11.512 1.00 85.00 72 VAL A CA 1
ATOM 564 C C . VAL A 1 72 ? -16.726 -1.455 11.693 1.00 85.00 72 VAL A C 1
ATOM 566 O O . VAL A 1 72 ? -17.840 -1.156 12.122 1.00 85.00 72 VAL A O 1
ATOM 569 N N . LEU A 1 73 ? -16.381 -2.725 11.462 1.00 81.06 73 LEU A N 1
ATOM 570 C CA . LEU A 1 73 ? -17.261 -3.858 11.781 1.00 81.06 73 LEU A CA 1
ATOM 571 C C . LEU A 1 73 ? -17.611 -3.900 13.277 1.00 81.06 73 LEU A C 1
ATOM 573 O O . LEU A 1 73 ? -18.767 -4.124 13.629 1.00 81.06 73 LEU A O 1
ATOM 577 N N . PHE A 1 74 ? -16.654 -3.619 14.159 1.00 71.94 74 PHE A N 1
ATOM 578 C CA . PHE A 1 74 ? -16.867 -3.607 15.609 1.00 71.94 74 PHE A CA 1
ATOM 579 C C . PHE A 1 74 ? -17.827 -2.506 16.086 1.00 71.94 74 PHE A C 1
ATOM 581 O O . PHE A 1 74 ? -18.554 -2.699 17.061 1.00 71.94 74 PHE A O 1
ATOM 588 N N . ILE A 1 75 ? -17.836 -1.349 15.422 1.00 71.81 75 ILE A N 1
ATOM 589 C CA . ILE A 1 75 ? -18.655 -0.196 15.826 1.00 71.81 75 ILE A CA 1
ATOM 590 C C . ILE A 1 75 ? -19.995 -0.176 15.079 1.00 71.81 75 ILE A C 1
ATOM 592 O O . ILE A 1 75 ? -21.038 -0.022 15.711 1.00 71.81 75 ILE A O 1
ATOM 596 N N . TYR A 1 76 ? -19.983 -0.371 13.759 1.00 70.38 76 TYR A N 1
ATOM 597 C CA . TYR A 1 76 ? -21.145 -0.166 12.887 1.00 70.38 76 TYR A CA 1
ATOM 598 C C . TYR A 1 76 ? -21.777 -1.461 12.353 1.00 70.38 76 TYR A C 1
ATOM 600 O O . TYR A 1 76 ? -22.974 -1.473 12.079 1.00 70.38 76 TYR A O 1
ATOM 608 N N . GLY A 1 77 ? -21.012 -2.546 12.181 1.00 63.69 77 GLY A N 1
ATOM 609 C CA . GLY A 1 77 ? -21.417 -3.661 11.303 1.00 63.69 77 GLY A CA 1
ATOM 610 C C . GLY A 1 77 ? -21.616 -5.039 11.947 1.00 63.69 77 GLY A C 1
ATOM 611 O O . GLY A 1 77 ? -22.090 -5.954 11.283 1.00 63.69 77 GLY A O 1
ATOM 612 N N . GLY A 1 78 ? -21.262 -5.231 13.218 1.00 60.53 78 GLY A N 1
ATOM 613 C CA . GLY A 1 78 ? -21.125 -6.566 13.818 1.00 60.53 78 GLY A CA 1
ATOM 614 C C . GLY A 1 78 ? -22.394 -7.188 14.418 1.00 60.53 78 GLY A C 1
ATOM 615 O O . GLY A 1 78 ? -22.358 -8.321 14.904 1.00 60.53 78 GLY A O 1
ATOM 616 N N . GLY A 1 79 ? -23.510 -6.454 14.449 1.00 63.66 79 GLY A N 1
ATOM 617 C CA . GLY A 1 79 ? -24.767 -6.921 15.044 1.00 63.66 79 GLY A CA 1
ATOM 618 C C . GLY A 1 79 ? -24.648 -7.342 16.522 1.00 63.66 79 GLY A C 1
ATOM 619 O O . GLY A 1 79 ? -23.698 -6.988 17.222 1.00 63.66 79 GLY A O 1
ATOM 620 N N . ARG A 1 80 ? -25.629 -8.116 17.010 1.00 57.38 80 ARG A N 1
ATOM 621 C CA . ARG A 1 80 ? -25.868 -8.495 18.426 1.00 57.38 80 ARG A CA 1
ATOM 622 C C . ARG A 1 80 ? -24.661 -9.059 19.201 1.00 57.38 80 ARG A C 1
ATOM 624 O O . ARG A 1 80 ? -24.684 -9.065 20.429 1.00 57.38 80 ARG A O 1
ATOM 631 N N . TYR A 1 81 ? -23.643 -9.568 18.510 1.00 57.38 81 TYR A N 1
ATOM 632 C CA . TYR A 1 81 ? -22.533 -10.302 19.125 1.00 57.38 81 TYR A CA 1
ATOM 633 C C . TYR A 1 81 ? -21.226 -9.506 19.186 1.00 57.38 81 TYR A C 1
ATOM 635 O O . TYR A 1 81 ? -20.490 -9.658 20.158 1.00 57.38 81 TYR A O 1
ATOM 643 N N . VAL A 1 82 ? -20.960 -8.639 18.204 1.00 58.62 82 VAL A N 1
ATOM 644 C CA . VAL A 1 82 ? -19.666 -7.940 18.075 1.00 58.62 82 VAL A CA 1
ATOM 645 C C . VAL A 1 82 ? -19.798 -6.424 18.273 1.00 58.62 82 VAL A C 1
ATOM 647 O O . VAL A 1 82 ? -18.826 -5.770 18.630 1.00 58.62 82 VAL A O 1
ATOM 650 N N . SER A 1 83 ? -20.998 -5.852 18.116 1.00 60.84 83 SER A N 1
ATOM 651 C CA . SER A 1 83 ? -21.184 -4.402 18.252 1.00 60.84 83 SER A CA 1
ATOM 652 C C . SER A 1 83 ? -21.116 -3.913 19.705 1.00 60.84 83 SER A C 1
ATOM 654 O O . SER A 1 83 ? -21.887 -4.345 20.567 1.00 60.84 83 SER A O 1
ATOM 656 N N . LEU A 1 84 ? -20.222 -2.954 19.974 1.00 60.56 84 LEU A N 1
ATOM 657 C CA . LEU A 1 84 ? -20.137 -2.256 21.268 1.00 60.56 84 LEU A CA 1
ATOM 658 C C . LEU A 1 84 ? -21.446 -1.519 21.613 1.00 60.56 84 LEU A C 1
ATOM 660 O O . LEU A 1 84 ? -21.856 -1.513 22.774 1.00 60.56 84 LEU A O 1
ATOM 664 N N . ASP A 1 85 ? -22.145 -0.976 20.609 1.00 63.66 85 ASP A N 1
ATOM 665 C CA . ASP A 1 85 ? -23.433 -0.284 20.781 1.00 63.66 85 ASP A CA 1
ATOM 666 C C . ASP A 1 85 ? -24.515 -1.196 21.395 1.00 63.66 85 ASP A C 1
ATOM 668 O O . ASP A 1 85 ? -25.233 -0.786 22.312 1.00 63.66 85 ASP A O 1
ATOM 672 N N . TYR A 1 86 ? -24.580 -2.471 20.985 1.00 65.12 86 TYR A N 1
ATOM 673 C CA . TYR A 1 86 ? -25.522 -3.434 21.563 1.00 65.12 86 TYR A CA 1
ATOM 674 C C . TYR A 1 86 ? -25.213 -3.732 23.039 1.00 65.12 86 TYR A C 1
ATOM 676 O O . TYR A 1 86 ? -26.125 -3.787 23.872 1.00 65.12 86 TYR A O 1
ATOM 684 N N . TRP A 1 87 ? -23.933 -3.897 23.387 1.00 67.06 87 TRP A N 1
ATOM 685 C CA . TRP A 1 87 ? -23.516 -4.175 24.765 1.00 67.06 87 TRP A CA 1
ATOM 686 C C . TRP A 1 87 ? -23.749 -2.991 25.704 1.00 67.06 87 TRP A C 1
ATOM 688 O O . TRP A 1 87 ? -24.130 -3.215 26.852 1.00 67.06 87 TRP A O 1
ATOM 698 N N . ILE A 1 88 ? -23.600 -1.755 25.220 1.00 66.69 88 ILE A N 1
ATOM 699 C CA . ILE A 1 88 ? -23.866 -0.538 26.003 1.00 66.69 88 ILE A CA 1
ATOM 700 C C . ILE A 1 88 ? -25.377 -0.323 26.196 1.00 66.69 88 ILE A C 1
ATOM 702 O O . ILE A 1 88 ? -25.815 0.028 27.294 1.00 66.69 88 ILE A O 1
ATOM 706 N N . LYS A 1 89 ? -26.207 -0.597 25.180 1.00 65.75 89 LYS A N 1
ATOM 707 C CA . LYS A 1 89 ? -27.673 -0.439 25.281 1.00 65.75 89 LYS A CA 1
ATOM 708 C C . LYS A 1 89 ? -28.350 -1.511 26.140 1.00 65.75 89 LYS A C 1
ATOM 710 O O . LYS A 1 89 ? -29.361 -1.232 26.786 1.00 65.75 89 LYS A O 1
ATOM 715 N N . LYS A 1 90 ? -27.803 -2.728 26.201 1.00 66.56 90 LYS A N 1
ATOM 716 C CA . LYS A 1 90 ? -28.383 -3.860 26.949 1.00 66.56 90 LYS A CA 1
ATOM 717 C C . LYS A 1 90 ? -28.627 -3.590 28.454 1.00 66.56 90 LYS A C 1
ATOM 719 O O . LYS A 1 90 ? -29.739 -3.870 28.909 1.00 66.56 90 LYS A O 1
ATOM 724 N N . PRO A 1 91 ? -27.674 -3.069 29.255 1.00 69.38 91 PRO A N 1
ATOM 725 C CA . PRO A 1 91 ? -27.920 -2.758 30.666 1.00 69.38 91 PRO A CA 1
ATOM 726 C C . PRO A 1 91 ? -28.884 -1.577 30.860 1.00 69.38 91 PRO A C 1
ATOM 728 O O . PRO A 1 91 ? -29.707 -1.618 31.774 1.00 69.38 91 PRO A O 1
ATOM 731 N N . PHE A 1 92 ? -28.851 -0.570 29.980 1.00 65.81 92 PHE A N 1
ATOM 732 C CA . PHE A 1 92 ? -29.772 0.573 30.034 1.00 65.81 92 PHE A CA 1
ATOM 733 C C . PHE A 1 92 ? -31.229 0.163 29.779 1.00 65.81 92 PHE A C 1
ATOM 735 O O . PHE A 1 92 ? -32.115 0.539 30.548 1.00 65.81 92 PHE A O 1
ATOM 742 N N . LEU A 1 93 ? -31.474 -0.680 28.770 1.00 64.50 93 LEU A N 1
ATOM 743 C CA . LEU A 1 93 ? -32.805 -1.233 28.488 1.00 64.50 93 LEU A CA 1
ATOM 744 C C . LEU A 1 93 ? -33.323 -2.104 29.645 1.00 64.50 93 LEU A C 1
ATOM 746 O O . LEU A 1 93 ? -34.490 -2.001 30.024 1.00 64.50 93 LEU A O 1
ATOM 750 N N . LYS A 1 94 ? -32.453 -2.917 30.261 1.00 64.25 94 LYS A N 1
ATOM 751 C CA . LYS A 1 94 ? -32.818 -3.757 31.416 1.00 64.25 94 LYS A CA 1
ATOM 752 C C . LYS A 1 94 ? -33.201 -2.924 32.648 1.00 64.25 94 LYS A C 1
ATOM 754 O O . LYS A 1 94 ? -34.146 -3.276 33.353 1.00 64.25 94 LYS A O 1
ATOM 759 N N . ASN A 1 95 ? -32.502 -1.816 32.903 1.00 63.69 95 ASN A N 1
ATOM 760 C CA . ASN A 1 95 ? -32.819 -0.915 34.016 1.00 63.69 95 ASN A CA 1
ATOM 761 C C . ASN A 1 95 ? -34.137 -0.153 33.803 1.00 63.69 95 ASN A C 1
ATOM 763 O O . ASN A 1 95 ? -34.895 0.012 34.758 1.00 63.69 95 ASN A O 1
ATOM 767 N N . GLN A 1 96 ? -34.454 0.248 32.568 1.00 63.84 96 GLN A N 1
ATOM 768 C CA . GLN A 1 96 ? -35.740 0.880 32.247 1.00 63.84 96 GLN A CA 1
ATOM 769 C C . GLN A 1 96 ? -36.936 -0.062 32.446 1.00 63.84 96 GLN A C 1
ATOM 771 O O . GLN A 1 96 ? -37.932 0.331 33.050 1.00 63.84 96 GLN A O 1
ATOM 776 N N . GLN A 1 97 ? -36.831 -1.324 32.016 1.00 62.16 97 GLN A N 1
ATOM 777 C CA . GLN A 1 97 ? -37.898 -2.311 32.233 1.00 62.16 97 GLN A CA 1
ATOM 778 C C . GLN A 1 97 ? -38.156 -2.575 33.718 1.00 62.16 97 GLN A C 1
ATOM 780 O O . GLN A 1 97 ? -39.299 -2.741 34.134 1.00 62.16 97 GLN A O 1
ATOM 785 N N . ARG A 1 98 ? -37.096 -2.576 34.530 1.00 61.19 98 ARG A N 1
ATOM 786 C CA . ARG A 1 98 ? -37.192 -2.813 35.969 1.00 61.19 98 ARG A CA 1
ATOM 787 C C . ARG A 1 98 ? -37.851 -1.648 36.719 1.00 61.19 98 ARG A C 1
ATOM 789 O O . ARG A 1 98 ? -38.595 -1.904 37.653 1.00 61.19 98 ARG A O 1
ATOM 796 N N . LEU A 1 99 ? -37.624 -0.403 36.292 1.00 62.47 99 LEU 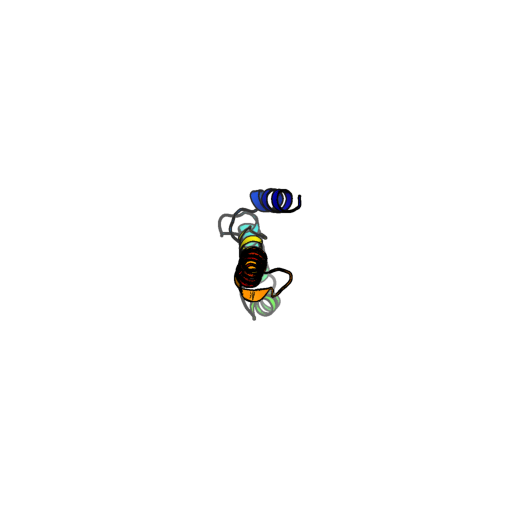A N 1
ATOM 797 C CA . LEU A 1 99 ? -38.260 0.793 36.867 1.00 62.47 99 LEU A CA 1
ATOM 798 C C . LEU A 1 99 ? -39.758 0.889 36.535 1.00 62.47 99 LEU A C 1
ATOM 800 O O . LEU A 1 99 ? -40.541 1.313 37.383 1.00 62.47 99 LEU A O 1
ATOM 804 N N . ASN A 1 100 ? -40.159 0.463 35.335 1.00 61.88 100 ASN A N 1
ATOM 805 C CA . ASN A 1 100 ? -41.561 0.476 34.906 1.00 61.88 100 ASN A CA 1
ATOM 806 C C . ASN A 1 100 ? -42.422 -0.611 35.572 1.00 61.88 100 ASN A C 1
ATOM 808 O O . ASN A 1 100 ? -43.637 -0.486 35.565 1.00 61.88 100 ASN A O 1
ATOM 812 N N . HIS A 1 101 ? -41.817 -1.661 36.136 1.00 59.72 101 HIS A N 1
ATOM 813 C CA . HIS A 1 101 ? -42.536 -2.775 36.769 1.00 59.72 101 HIS A CA 1
ATOM 814 C C . HIS A 1 101 ? -42.748 -2.591 38.286 1.00 59.72 101 HIS A C 1
ATOM 816 O O . HIS A 1 101 ? -43.448 -3.382 38.915 1.00 59.72 101 HIS A O 1
ATOM 822 N N . THR A 1 102 ? -42.095 -1.582 38.875 1.00 58.97 102 THR A N 1
ATOM 823 C CA . THR A 1 102 ? -42.184 -1.183 40.295 1.00 58.97 102 THR A CA 1
ATOM 824 C C . THR A 1 102 ? -43.082 0.037 40.540 1.00 58.97 102 THR A C 1
ATOM 826 O O . THR A 1 102 ? -43.189 0.480 41.682 1.00 58.97 102 THR A O 1
ATOM 829 N N . LYS A 1 103 ? -43.691 0.593 39.488 1.00 51.34 103 LYS A N 1
ATOM 830 C CA . LYS A 1 103 ? -44.795 1.562 39.565 1.00 51.34 103 LYS A CA 1
ATOM 831 C C . LYS A 1 103 ? -46.101 0.839 39.278 1.00 51.34 103 LYS A C 1
ATOM 833 O O . LYS A 1 103 ? -47.113 1.256 39.874 1.00 51.34 103 LYS A O 1
#

Organism: NCBI:txid990268

Sequence (103 aa):
MMSVASAMVHWKHGWDAIATGSMESTMRLNGFITWLAENFPGRYNYITELGDPVMLNNGMEFAATYFVMLMVLFIYGGGRYVSLDYWIKKPFLKNQQRLNHTK

Foldseek 3Di:
DVPVVLCVVQVVLEADQFDPCPDPQNVVVVVVLVVCCVPPVPVSCVVPVVHDDTDTSRHCNVVVVVVVVVVCCQDPNVPCPRHPVNVVVVVVVVVVVVVVVVD

Radius of gyration: 25.42 Å; chains: 1; bounding box: 65×16×66 Å

pLDDT: mean 76.44, std 13.76, range [48.62, 96.31]